Protein AF-A0AAD9VFY8-F1 (afdb_monomer)

Organism: Acropora cervicornis (NCBI:txid6130)

Secondary structure (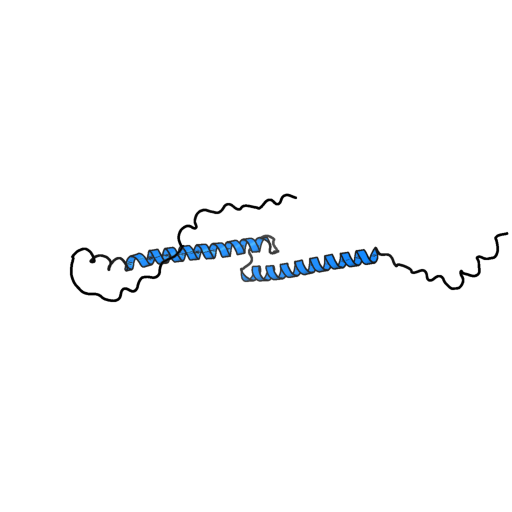DSSP, 8-state):
-----------S---S-S--PPPP--------------SSSSSSHHHHHHHHHHHHHHHHHHHHHHHHHHHHHHHHHS--SSTT----HHHHHHHHHHHHHHHHHHHHHHHHHHHHHHHHHS---------TTTTTTSSS---

Mean predicted aligned error: 19.78 Å

Foldseek 3Di:
DDDDDDDDDDDPDPPDDPDDDDDDDDDDDDDDDDDDDPPPDPPCPVVCVVVVVVVVVVVVVVVVVVVVVVVVVLLQVQCDVVRDDDDDPVRSVVSSVVVVVVVVVVVVVVVVVVVVVVVVVVPPPPPPPPDPPPPPPPPPDDD

InterPro domains:
  IPR011598 Myc-type, basic helix-loop-helix (bHLH) domain [PF00010] (55-104)
  IPR011598 Myc-type, basic helix-loop-helix (bHLH) domain [PS50888] (51-103)
  IPR011598 Myc-type, basic helix-loop-helix (bHLH) domain [SM00353] (57-109)
  IPR036638 Helix-loop-helix DNA-binding domain superfamily [G3DSA:4.10.280.10] (53-116)
  IPR036638 Helix-loop-helix DNA-binding domain superfamily [SSF47459] (55-123)
  IPR050283 E-box Binding Transcriptional Regulators [PTHR23349] (33-119)

Sequence (143 aa):
MSGQAICYPRTEEEASDVLRPPAKLSLISPVLAGQTRRRRAATSAKQKEPAVVARRNARERKRVKLVNDGFMRLRKHVPTDPKNKKLSKVKTLRSAIEYIRHLQHVLAMANKHQMEAEHEAAGPQTQSWITASDFVSKTITTL

Radius of gyration: 39.66 Å; Cα contacts (8 Å, |Δi|>4): 14; chains: 1; bounding box: 85×62×117 Å

pLDDT: mean 71.36, std 21.85, range [37.59, 98.69]

Solvent-accessible surface area (backbone atoms only — not comparable to full-atom values): 9780 Å² total; per-residue (Å²): 136,86,83,81,80,86,81,74,88,77,79,90,80,86,85,85,85,82,78,84,77,81,80,79,85,80,82,83,86,83,87,89,83,81,91,80,89,90,84,87,70,87,79,56,63,81,68,46,54,63,58,55,51,50,53,52,51,52,52,51,51,52,54,51,48,55,54,51,53,52,51,55,56,50,54,76,73,38,90,50,89,59,86,80,63,88,66,54,73,70,54,46,55,53,50,41,55,54,47,53,54,49,52,55,50,55,52,53,51,54,55,51,52,52,56,52,53,53,56,64,68,54,56,84,80,74,76,76,74,80,60,91,72,74,77,78,76,79,85,76,90,79,136

Structure (mmCIF, N/CA/C/O backbone):
data_AF-A0AAD9VFY8-F1
#
_entry.id   AF-A0AAD9VFY8-F1
#
loop_
_atom_site.group_PDB
_atom_site.id
_atom_site.type_symbol
_atom_site.label_atom_id
_atom_site.label_alt_id
_atom_site.label_comp_id
_atom_site.label_asym_id
_atom_site.label_entity_id
_atom_site.label_seq_id
_atom_site.pdbx_PDB_ins_code
_atom_site.Cartn_x
_atom_site.Cartn_y
_atom_site.Cartn_z
_atom_site.occupancy
_atom_site.B_iso_or_equiv
_atom_site.auth_seq_id
_atom_site.auth_comp_id
_atom_site.auth_asym_id
_atom_site.auth_atom_id
_atom_site.pdbx_PDB_model_num
ATOM 1 N N . MET A 1 1 ? -7.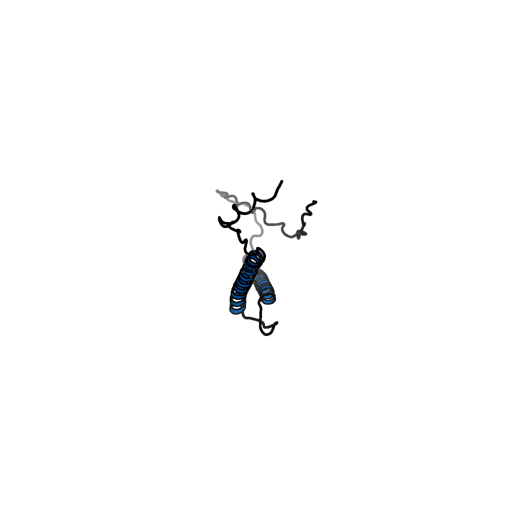721 22.499 -30.464 1.00 46.50 1 MET A N 1
ATOM 2 C CA . MET A 1 1 ? -7.519 21.388 -29.508 1.00 46.50 1 MET A CA 1
ATOM 3 C C . MET A 1 1 ? -8.232 21.760 -28.220 1.00 46.50 1 MET A C 1
ATOM 5 O O . MET A 1 1 ? -7.700 22.516 -27.421 1.00 46.50 1 MET A O 1
ATOM 9 N N . SER A 1 2 ? -9.495 21.355 -28.106 1.00 44.12 2 SER A N 1
ATOM 10 C CA . SER A 1 2 ? -10.404 21.783 -27.040 1.00 44.12 2 SER A CA 1
ATOM 11 C C . SER A 1 2 ? -10.111 21.013 -25.752 1.00 44.12 2 SER A C 1
ATOM 13 O O . SER A 1 2 ? -10.258 19.794 -25.720 1.00 44.12 2 SER A O 1
ATOM 15 N N . GLY A 1 3 ? -9.681 21.710 -24.699 1.00 46.31 3 GLY A N 1
ATOM 16 C CA . GLY A 1 3 ? -9.486 21.120 -23.377 1.00 46.31 3 GLY A CA 1
ATOM 17 C C . GLY A 1 3 ? -10.824 20.958 -22.659 1.00 46.31 3 GLY A C 1
ATOM 18 O O . GLY A 1 3 ? -11.464 21.950 -22.322 1.00 46.31 3 GLY A O 1
ATOM 19 N N . GLN A 1 4 ? -11.257 19.720 -22.421 1.00 47.12 4 GLN A N 1
ATOM 20 C CA . GLN A 1 4 ? -12.367 19.446 -21.508 1.00 47.12 4 GLN A CA 1
ATOM 21 C C . GLN A 1 4 ? -11.838 19.433 -20.072 1.00 47.12 4 GLN A C 1
ATOM 23 O O . GLN A 1 4 ? -11.026 18.588 -19.699 1.00 47.12 4 GLN A O 1
ATOM 28 N N . ALA A 1 5 ? -12.305 20.383 -19.265 1.00 48.44 5 ALA A N 1
ATOM 29 C CA . ALA A 1 5 ? -12.107 20.365 -17.826 1.00 48.44 5 ALA A CA 1
ATOM 30 C C . ALA A 1 5 ? -12.993 19.269 -17.213 1.00 48.44 5 ALA A C 1
ATOM 32 O O . ALA A 1 5 ? -14.215 19.289 -17.356 1.00 48.44 5 ALA A O 1
ATOM 33 N N . ILE A 1 6 ? -12.374 18.308 -16.528 1.00 54.31 6 ILE A N 1
ATOM 34 C CA . ILE A 1 6 ? -13.084 17.270 -15.779 1.00 54.31 6 ILE A CA 1
ATOM 35 C C . ILE A 1 6 ? -13.672 17.918 -14.519 1.00 54.31 6 ILE A C 1
ATOM 37 O O . ILE A 1 6 ? -12.958 18.202 -13.558 1.00 54.31 6 ILE A O 1
ATOM 41 N N . CYS A 1 7 ? -14.980 18.174 -14.537 1.00 43.97 7 CYS A N 1
ATOM 42 C CA . CYS A 1 7 ? -15.749 18.594 -13.370 1.00 43.97 7 CYS A CA 1
ATOM 43 C C . CYS A 1 7 ? -16.120 17.351 -12.549 1.00 43.97 7 CYS A C 1
ATOM 45 O O . CYS A 1 7 ? -16.834 16.475 -13.037 1.00 43.97 7 CYS A O 1
ATOM 47 N N . TYR A 1 8 ? -15.633 17.254 -11.311 1.00 43.00 8 TYR A N 1
ATOM 48 C CA . TYR A 1 8 ? -16.099 16.233 -10.372 1.00 43.00 8 TYR A CA 1
ATOM 49 C C . TYR A 1 8 ? -17.331 16.747 -9.614 1.00 43.00 8 TYR A C 1
ATOM 51 O O . TYR A 1 8 ? -17.320 17.897 -9.168 1.00 43.00 8 TYR A O 1
ATOM 59 N N . PRO A 1 9 ? -18.375 15.920 -9.413 1.00 49.03 9 PRO A N 1
ATOM 60 C CA . PRO A 1 9 ? -19.540 16.319 -8.635 1.00 49.03 9 PRO A CA 1
ATOM 61 C C . PRO A 1 9 ? -19.135 16.563 -7.175 1.00 49.03 9 PRO A C 1
ATOM 63 O O . PRO A 1 9 ? -18.708 15.654 -6.460 1.00 49.03 9 PRO A O 1
ATOM 66 N N . ARG A 1 10 ? -19.260 17.824 -6.750 1.00 47.50 10 ARG A N 1
ATOM 67 C CA . ARG A 1 10 ? -19.128 18.275 -5.364 1.00 47.50 10 ARG A CA 1
ATOM 68 C C . ARG A 1 10 ? -20.266 17.649 -4.557 1.00 47.50 10 ARG A C 1
ATOM 70 O O . ARG A 1 10 ? -21.432 17.924 -4.812 1.00 47.50 10 ARG A O 1
ATOM 77 N N . THR A 1 11 ? -19.934 16.795 -3.594 1.00 47.28 11 THR A N 1
ATOM 78 C CA . THR A 1 11 ? -20.896 16.351 -2.585 1.00 47.28 11 THR A CA 1
ATOM 79 C C . THR A 1 11 ? -21.214 17.541 -1.684 1.00 47.28 11 THR A C 1
ATOM 81 O O . THR A 1 11 ? -20.373 17.957 -0.886 1.00 47.28 11 THR A O 1
ATOM 84 N N . GLU A 1 12 ? -22.400 18.109 -1.872 1.00 47.28 12 GLU A N 1
ATOM 85 C CA . GLU A 1 12 ? -23.053 19.085 -0.998 1.00 47.28 12 GLU A CA 1
ATOM 86 C C . GLU A 1 12 ? -23.234 18.486 0.409 1.00 47.28 12 GLU A C 1
ATOM 88 O O . GLU A 1 12 ? -24.243 17.851 0.680 1.00 47.28 12 GLU A O 1
ATOM 93 N N . GLU A 1 13 ? -22.230 18.605 1.282 1.00 49.75 13 GLU A N 1
ATOM 94 C CA . GLU A 1 13 ? -22.353 18.398 2.742 1.00 49.75 13 GLU A CA 1
ATOM 95 C C . GLU A 1 13 ? -21.175 19.043 3.508 1.00 49.75 13 GLU A C 1
ATOM 97 O O . GLU A 1 13 ? -20.688 18.532 4.510 1.00 49.75 13 GLU A O 1
ATOM 102 N N . GLU A 1 14 ? -20.697 20.201 3.052 1.00 38.81 14 GLU A N 1
ATOM 103 C CA . GLU A 1 14 ? -19.725 21.025 3.791 1.00 38.81 14 GLU A CA 1
ATOM 104 C C . GLU A 1 14 ? -20.278 22.448 3.911 1.00 38.81 14 GLU A C 1
ATOM 106 O O . GLU A 1 14 ? -19.811 23.396 3.285 1.00 38.81 14 GLU A O 1
ATOM 111 N N . ALA A 1 15 ? -21.342 22.581 4.700 1.00 47.97 15 ALA A N 1
ATOM 112 C CA . ALA A 1 15 ? -21.942 23.861 5.048 1.00 47.97 15 ALA A CA 1
ATOM 113 C C . ALA A 1 15 ? -22.220 23.915 6.552 1.00 47.97 15 ALA A C 1
ATOM 115 O O . ALA A 1 15 ? -23.370 23.869 6.967 1.00 47.97 15 ALA A O 1
ATOM 116 N N . SER A 1 16 ? -21.162 24.002 7.365 1.00 48.81 16 SER A N 1
ATOM 117 C CA . SER A 1 16 ? -21.188 24.700 8.663 1.00 48.81 16 SER A CA 1
ATOM 118 C C . SER A 1 16 ? -19.861 24.526 9.405 1.00 48.81 16 SER A C 1
ATOM 120 O O . SER A 1 16 ? -19.758 23.667 10.273 1.00 48.81 16 SER A O 1
ATOM 122 N N . ASP A 1 17 ? -18.848 25.329 9.088 1.00 47.59 17 ASP A N 1
ATOM 123 C CA . ASP A 1 17 ? -17.828 25.720 10.082 1.00 47.59 17 ASP A CA 1
ATOM 124 C C . ASP A 1 17 ? -17.049 26.963 9.611 1.00 47.59 17 ASP A C 1
ATOM 126 O O . ASP A 1 17 ? -15.833 27.089 9.744 1.00 47.59 17 ASP A O 1
ATOM 130 N N . VAL A 1 18 ? -17.781 27.930 9.048 1.00 57.31 18 VAL A N 1
ATOM 131 C CA . VAL A 1 18 ? -17.260 29.274 8.797 1.00 57.31 18 VAL A CA 1
ATOM 132 C C . VAL A 1 18 ? -17.550 30.128 10.030 1.00 57.31 18 VAL A C 1
ATOM 134 O O . VAL A 1 18 ? -18.697 30.438 10.334 1.00 57.31 18 VAL A O 1
ATOM 137 N N . LEU A 1 19 ? -16.467 30.512 10.708 1.00 52.16 19 LEU A N 1
ATOM 138 C CA . LEU A 1 19 ? -16.365 31.630 11.647 1.00 52.16 19 LEU A CA 1
ATOM 139 C C . LEU A 1 19 ? -17.156 31.496 12.963 1.00 52.16 19 LEU A C 1
ATOM 141 O O . LEU A 1 19 ? -18.257 32.013 13.131 1.00 52.16 19 LEU A O 1
ATOM 145 N N . ARG A 1 20 ? -16.523 30.902 13.981 1.00 51.06 20 ARG A N 1
ATOM 146 C CA . ARG A 1 20 ? -16.915 31.140 15.376 1.00 51.06 20 ARG A CA 1
ATOM 147 C C . ARG A 1 20 ? -16.381 32.519 15.802 1.00 51.06 20 ARG A C 1
ATOM 149 O O . ARG A 1 20 ? -15.162 32.657 15.893 1.00 51.06 20 ARG A O 1
ATOM 156 N N . PRO A 1 21 ? -17.221 33.536 16.068 1.00 51.09 21 PRO A N 1
ATOM 157 C CA . PRO A 1 21 ? -16.720 34.823 16.547 1.00 51.09 21 PRO A CA 1
ATOM 158 C C . PRO A 1 21 ? -16.143 34.678 17.970 1.00 51.09 21 PRO A C 1
ATOM 160 O O . PRO A 1 21 ? -16.702 33.921 18.774 1.00 51.09 21 PRO A O 1
ATOM 163 N N . PRO A 1 22 ? -15.044 35.379 18.320 1.00 48.69 22 PRO A N 1
ATOM 164 C CA . PRO A 1 22 ? -14.540 35.384 19.688 1.00 48.69 22 PRO A CA 1
ATOM 165 C C . PRO A 1 22 ? -15.545 36.080 20.617 1.00 48.69 22 PRO A C 1
ATOM 167 O O . PRO A 1 22 ? -16.124 37.115 20.283 1.00 48.69 22 PRO A O 1
ATOM 170 N N . ALA A 1 23 ? -15.771 35.482 21.788 1.00 52.38 23 ALA A N 1
ATOM 171 C CA . ALA A 1 23 ? -16.656 36.017 22.812 1.00 52.38 23 ALA A CA 1
ATOM 172 C C . ALA A 1 23 ? -16.183 37.413 23.253 1.00 52.38 23 ALA A C 1
ATOM 174 O O . ALA A 1 23 ? -15.018 37.599 23.603 1.00 52.38 23 ALA A O 1
ATOM 175 N N . LYS A 1 24 ? -17.095 38.392 23.247 1.00 50.88 24 LYS A N 1
ATOM 176 C CA . LYS A 1 24 ? -16.843 39.730 23.790 1.00 50.88 24 LYS A CA 1
ATOM 177 C C . LYS A 1 24 ? -16.590 39.615 25.297 1.00 50.88 24 LYS A C 1
ATOM 179 O O . LYS A 1 24 ? -17.448 39.126 26.029 1.00 50.88 24 LYS A O 1
ATOM 184 N N . LEU A 1 25 ? -15.427 40.076 25.752 1.00 52.50 25 LEU A N 1
ATOM 185 C CA . LEU A 1 25 ? -15.147 40.326 27.164 1.00 52.50 25 LEU A CA 1
ATOM 186 C C . LEU A 1 25 ? -15.973 41.543 27.604 1.00 52.50 25 LEU A C 1
ATOM 188 O O . LEU A 1 25 ? -15.614 42.674 27.290 1.00 52.50 25 LEU A O 1
ATOM 192 N N . SER A 1 26 ? -17.089 41.327 28.302 1.00 52.50 26 SER A N 1
ATOM 193 C CA . SER A 1 26 ? -17.796 42.407 28.996 1.00 52.50 26 SER A CA 1
ATOM 194 C C . SER A 1 26 ? -17.287 42.494 30.434 1.00 52.50 26 SER A C 1
ATOM 196 O O . SER A 1 26 ? -17.635 41.667 31.279 1.00 52.50 26 SER A O 1
ATOM 198 N N . LEU A 1 27 ? -16.435 43.483 30.693 1.00 51.72 27 LEU A N 1
ATOM 199 C CA . LEU A 1 27 ? -16.118 43.943 32.040 1.00 51.72 27 LEU A CA 1
ATOM 200 C C . LEU A 1 27 ? -17.333 44.688 32.618 1.00 51.72 27 LEU A C 1
ATOM 202 O O . LEU A 1 27 ? -18.012 45.409 31.892 1.00 51.72 27 LEU A O 1
ATOM 206 N N . ILE A 1 28 ? -17.507 44.553 33.938 1.00 51.22 28 ILE A N 1
ATOM 207 C CA . ILE A 1 28 ? -18.459 45.247 34.828 1.00 51.22 28 ILE A CA 1
ATOM 208 C C . ILE A 1 28 ? -19.837 44.562 34.965 1.00 51.22 28 ILE A C 1
ATOM 210 O O . ILE A 1 28 ? -20.655 44.536 34.053 1.00 51.22 28 ILE A O 1
ATOM 214 N N . SER A 1 29 ? -20.105 44.035 36.168 1.00 46.16 29 SER A N 1
ATOM 215 C CA . SER A 1 29 ? -21.460 43.798 36.699 1.00 46.16 29 SER A CA 1
ATOM 216 C C . SER A 1 29 ? -21.822 44.940 37.651 1.00 46.16 29 SER A C 1
ATOM 218 O O . SER A 1 29 ? -20.942 45.397 38.383 1.00 46.16 29 SER A O 1
ATOM 220 N N . PRO A 1 30 ? -23.103 45.346 37.717 1.00 54.28 30 PRO A N 1
ATOM 221 C CA . PRO A 1 30 ? -23.811 45.073 38.968 1.00 54.28 30 PRO A CA 1
ATOM 222 C C . PRO A 1 30 ? -25.290 44.648 38.814 1.00 54.28 30 PRO A C 1
ATOM 224 O O . PRO A 1 30 ? -26.046 45.176 38.013 1.00 54.28 30 PRO A O 1
ATOM 227 N N . VAL A 1 31 ? -25.642 43.660 39.645 1.00 50.12 31 VAL A N 1
ATOM 228 C CA . VAL A 1 31 ? -26.776 43.593 40.591 1.00 50.12 31 VAL A CA 1
ATOM 229 C C . VAL A 1 31 ? -28.229 43.850 40.114 1.00 50.12 31 VAL A C 1
ATOM 231 O O . VAL A 1 31 ? -28.626 44.959 39.790 1.00 50.12 31 VAL A O 1
ATOM 234 N N . LEU A 1 32 ? -29.024 42.782 40.321 1.00 48.56 32 LEU A N 1
ATOM 235 C CA . LEU A 1 32 ? -30.461 42.672 40.654 1.00 48.56 32 LEU A CA 1
ATOM 236 C C . LEU A 1 32 ? -31.524 42.798 39.546 1.00 48.56 32 LEU A C 1
ATOM 238 O O . LEU A 1 32 ? -31.936 43.890 39.187 1.00 48.56 32 LEU A O 1
ATOM 242 N N . ALA A 1 33 ? -32.083 41.649 39.137 1.00 41.94 33 ALA A N 1
ATOM 243 C CA . ALA A 1 33 ? -33.524 41.335 39.190 1.00 41.94 33 ALA A CA 1
ATOM 244 C C . ALA A 1 33 ? -33.851 40.082 38.355 1.00 41.94 33 ALA A C 1
ATOM 246 O O . ALA A 1 33 ? -33.264 39.849 37.303 1.00 41.94 33 ALA A O 1
ATOM 247 N N . GLY A 1 34 ? -34.852 39.314 38.793 1.00 37.59 34 GLY A N 1
ATOM 248 C CA . GLY A 1 34 ? -35.655 38.493 37.881 1.00 37.59 34 GLY A CA 1
ATOM 249 C C . GLY A 1 34 ? -35.462 36.985 37.992 1.00 37.59 34 GLY A C 1
ATOM 250 O O . GLY A 1 34 ? -34.548 36.388 37.433 1.00 37.59 34 GLY A O 1
ATOM 251 N N . GLN A 1 35 ? -36.397 36.355 38.694 1.00 54.59 35 GLN A N 1
ATOM 252 C CA . GLN A 1 35 ? -36.604 34.916 38.758 1.00 54.59 35 GLN A CA 1
ATOM 253 C C . GLN A 1 35 ? -36.845 34.326 37.354 1.00 54.59 35 GLN A C 1
ATOM 255 O O . GLN A 1 35 ? -37.638 34.857 36.586 1.00 54.59 35 GLN A O 1
ATOM 260 N N . THR A 1 36 ? -36.219 33.188 37.038 1.00 47.88 36 THR A N 1
ATOM 261 C CA . THR A 1 36 ? -36.874 31.897 36.713 1.00 47.88 36 THR A CA 1
ATOM 262 C C . THR A 1 36 ? -35.932 30.959 35.933 1.00 47.88 36 THR A C 1
ATOM 264 O O . THR A 1 36 ? -35.253 31.331 34.985 1.00 47.88 36 THR A O 1
ATOM 267 N N . ARG A 1 37 ? -35.893 29.689 36.365 1.00 51.62 37 ARG A N 1
ATOM 268 C CA . ARG A 1 37 ? -35.268 28.519 35.706 1.00 51.62 37 ARG A CA 1
ATOM 269 C C . ARG A 1 37 ? -33.754 28.558 35.412 1.00 51.62 37 ARG A C 1
ATOM 271 O O . ARG A 1 37 ? -33.310 28.370 34.286 1.00 51.62 37 ARG A O 1
ATOM 278 N N . ARG A 1 38 ? -32.931 28.533 36.465 1.00 52.91 38 ARG A N 1
ATOM 279 C CA . ARG A 1 38 ? -31.590 27.895 36.412 1.00 52.91 38 ARG A CA 1
ATOM 280 C C . ARG A 1 38 ? -31.385 26.819 37.482 1.00 52.91 38 ARG A C 1
ATOM 282 O O . ARG A 1 38 ? -30.309 26.664 38.042 1.00 52.91 38 ARG A O 1
ATOM 289 N N . ARG A 1 39 ? -32.420 26.023 37.757 1.00 52.03 39 ARG A N 1
ATOM 290 C CA . ARG A 1 39 ? -32.315 24.819 38.600 1.00 52.03 39 ARG A CA 1
ATOM 291 C C . ARG A 1 39 ? -32.872 23.617 37.848 1.00 52.03 39 ARG A C 1
ATOM 293 O O . ARG A 1 39 ? -34.014 23.251 38.081 1.00 52.03 39 ARG A O 1
ATOM 300 N N . ARG A 1 40 ? -32.094 23.078 36.898 1.00 51.03 40 ARG A N 1
ATOM 301 C CA . ARG A 1 40 ? -32.148 21.694 36.355 1.00 51.03 40 ARG A CA 1
ATOM 302 C C . ARG A 1 40 ? -31.173 21.557 35.171 1.00 51.03 40 ARG A C 1
ATOM 304 O O . ARG A 1 40 ? -31.572 21.382 34.031 1.00 51.03 40 ARG A O 1
ATOM 311 N N . ALA A 1 41 ? -29.875 21.679 35.430 1.00 54.97 41 ALA A N 1
ATOM 312 C CA . ALA A 1 41 ? -28.847 21.242 34.472 1.00 54.97 41 ALA A CA 1
ATOM 313 C C . ALA A 1 41 ? -27.598 20.658 35.156 1.00 54.97 41 ALA A C 1
ATOM 315 O O . ALA A 1 41 ? -26.615 20.356 34.491 1.00 54.97 41 ALA A O 1
ATOM 316 N N . ALA A 1 42 ? -27.630 20.473 36.480 1.00 54.31 42 ALA A N 1
ATOM 317 C CA . ALA A 1 42 ? -26.499 19.945 37.241 1.00 54.31 42 ALA A CA 1
ATOM 318 C C . ALA A 1 42 ? -26.497 18.406 37.350 1.00 54.31 42 ALA A C 1
ATOM 320 O O . ALA A 1 42 ? -25.525 17.835 37.826 1.00 54.31 42 ALA A O 1
ATOM 321 N N . THR A 1 43 ? -27.543 17.711 36.883 1.00 52.53 43 THR A N 1
ATOM 322 C CA . THR A 1 43 ? -27.652 16.240 36.985 1.00 52.53 43 THR A CA 1
ATOM 323 C C . THR A 1 43 ? -27.537 15.500 35.647 1.00 52.53 43 THR A C 1
ATOM 325 O O . THR A 1 43 ? -27.369 14.286 35.637 1.00 52.53 43 THR A O 1
ATOM 328 N N . SER A 1 44 ? -27.544 16.198 34.504 1.00 53.03 44 SER A N 1
ATOM 329 C CA . SER A 1 44 ? -27.446 15.578 33.167 1.00 53.03 44 SER A CA 1
ATOM 330 C C . SER A 1 44 ? -26.027 15.530 32.587 1.00 53.03 44 SER A C 1
ATOM 332 O O . SER A 1 44 ? -25.813 14.925 31.539 1.00 53.03 44 SER A O 1
ATOM 334 N N . ALA A 1 45 ? -25.046 16.164 33.237 1.00 55.47 45 ALA A N 1
ATOM 335 C CA . ALA A 1 45 ? -23.654 16.159 32.777 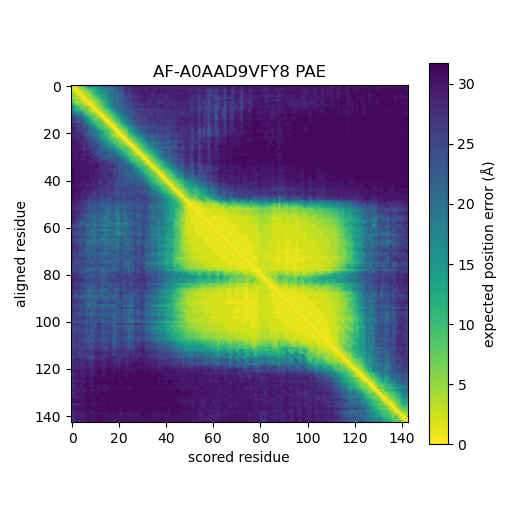1.00 55.47 45 ALA A CA 1
ATOM 336 C C . ALA A 1 45 ? -23.032 14.751 32.825 1.00 55.47 45 ALA A C 1
ATOM 338 O O . ALA A 1 45 ? -22.285 14.376 31.928 1.00 55.47 45 ALA A O 1
ATOM 339 N N . LYS A 1 46 ? -23.432 13.923 33.801 1.00 51.97 46 LYS A N 1
ATOM 340 C CA . LYS A 1 46 ? -22.917 12.555 33.975 1.00 51.97 46 LYS A CA 1
ATOM 341 C C . LYS A 1 46 ? -23.420 11.562 32.911 1.00 51.97 46 LYS A C 1
ATOM 343 O O . LYS A 1 46 ? -22.797 10.533 32.698 1.00 51.97 46 LYS A O 1
ATOM 348 N N . GLN A 1 47 ? -24.522 11.885 32.226 1.00 53.44 47 GLN A N 1
ATOM 349 C CA . GLN A 1 47 ? -25.167 11.036 31.210 1.00 53.44 47 GLN A CA 1
ATOM 350 C C . GLN A 1 47 ? -24.792 11.422 29.762 1.00 53.44 47 GLN A C 1
ATOM 352 O O . GLN A 1 47 ? -25.030 10.648 28.840 1.00 53.44 47 GLN A O 1
ATOM 357 N N . LYS A 1 48 ? -24.190 12.602 29.531 1.00 56.66 48 LYS A N 1
ATOM 358 C CA . LYS A 1 48 ? -23.745 13.051 28.191 1.00 56.66 48 LYS A CA 1
ATOM 359 C C . LYS A 1 48 ? -22.347 12.564 27.806 1.00 56.66 48 LYS A C 1
ATOM 361 O O . LYS A 1 48 ? -22.080 12.410 26.615 1.00 56.66 48 LYS A O 1
ATOM 366 N N . GLU A 1 49 ? -21.493 12.287 28.789 1.00 61.84 49 GLU A N 1
ATOM 367 C CA . GLU A 1 49 ? -20.171 11.673 28.599 1.00 61.84 49 GLU A CA 1
ATOM 368 C C . GLU A 1 49 ? -20.191 10.447 27.661 1.00 61.84 49 GLU A C 1
ATOM 370 O O . GLU A 1 49 ? -19.475 10.463 26.654 1.00 61.84 49 GLU A O 1
ATOM 375 N N . PRO A 1 50 ? -21.060 9.431 27.859 1.00 77.25 50 PRO A N 1
ATOM 376 C CA . PRO A 1 50 ? -21.074 8.258 26.983 1.00 77.25 50 PRO A CA 1
ATOM 377 C C . PRO A 1 50 ? -21.442 8.585 25.527 1.00 77.25 50 PRO A C 1
ATOM 379 O O . PRO A 1 50 ? -20.878 7.989 24.611 1.00 77.25 50 PRO A O 1
ATOM 382 N N . ALA A 1 51 ? -22.323 9.561 25.277 1.00 85.56 51 ALA A N 1
ATOM 383 C CA . ALA A 1 51 ? -22.714 9.951 23.917 1.00 85.56 51 ALA A CA 1
ATOM 384 C C . ALA A 1 51 ? -21.594 10.706 23.174 1.00 85.56 51 ALA A C 1
ATOM 386 O O . ALA A 1 51 ? -21.362 10.482 21.981 1.00 85.56 51 ALA A O 1
ATOM 387 N N . VAL A 1 52 ? -20.859 11.579 23.872 1.00 87.00 52 VAL A N 1
ATOM 388 C CA . VAL A 1 52 ? -19.710 12.301 23.298 1.00 87.00 52 VAL A CA 1
ATOM 389 C C . VAL A 1 52 ? -18.564 11.333 22.996 1.00 87.00 52 VAL A C 1
ATOM 391 O O . VAL A 1 52 ? -17.992 11.383 21.901 1.00 87.00 52 VAL A O 1
ATOM 394 N N . VAL A 1 53 ? -18.280 10.407 23.917 1.00 89.88 53 VAL A N 1
ATOM 395 C CA . VAL A 1 53 ? -17.288 9.339 23.726 1.00 89.88 53 VAL A CA 1
ATOM 396 C C . VAL A 1 53 ? -17.687 8.427 22.564 1.00 89.88 53 VAL A C 1
ATOM 398 O O . VAL A 1 53 ? -16.860 8.152 21.694 1.00 89.88 53 VAL A O 1
ATOM 401 N N . ALA A 1 54 ? -18.959 8.026 22.465 1.00 93.62 54 ALA A N 1
ATOM 402 C CA .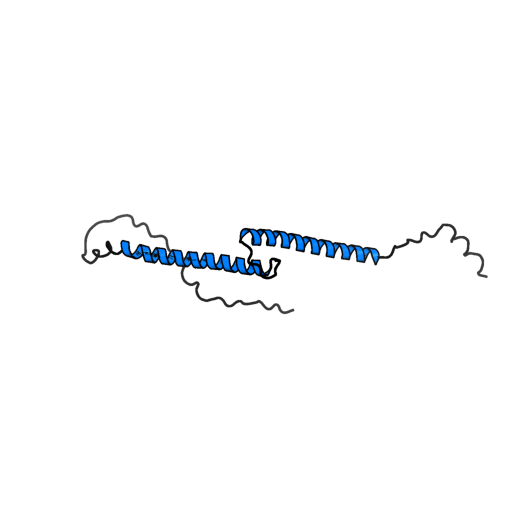 ALA A 1 54 ? -19.455 7.220 21.348 1.00 93.62 54 ALA A CA 1
ATOM 403 C C . ALA A 1 54 ? -19.249 7.921 19.996 1.00 93.62 54 ALA A C 1
ATOM 405 O O . ALA A 1 54 ? -18.739 7.308 19.053 1.00 93.62 54 ALA A O 1
ATOM 406 N N . ARG A 1 55 ? -19.553 9.224 19.910 1.00 94.69 55 ARG A N 1
ATOM 407 C CA . ARG A 1 55 ? -19.324 10.027 18.699 1.00 94.69 55 ARG A CA 1
ATOM 408 C C . ARG A 1 55 ? -17.840 10.121 18.342 1.00 94.69 55 ARG A C 1
ATOM 410 O O . ARG A 1 55 ? -17.486 10.009 17.167 1.00 94.69 55 ARG A O 1
ATOM 417 N N . ARG A 1 56 ? -16.961 10.302 19.334 1.00 95.31 56 ARG A N 1
ATOM 418 C CA . ARG A 1 56 ? -15.501 10.312 19.130 1.00 95.31 56 ARG A CA 1
ATOM 419 C C . ARG A 1 56 ? -15.004 8.958 18.614 1.00 95.31 56 ARG A C 1
ATOM 421 O O . ARG A 1 56 ? -14.277 8.914 17.625 1.00 95.31 56 ARG A O 1
ATOM 428 N N . ASN A 1 57 ? -15.465 7.861 19.209 1.00 97.69 57 ASN A N 1
ATOM 429 C CA . ASN A 1 57 ? -15.104 6.502 18.801 1.00 97.69 57 ASN A CA 1
ATOM 430 C C . ASN A 1 57 ? -15.621 6.162 17.398 1.00 97.69 57 ASN A C 1
ATOM 432 O O . ASN A 1 57 ? -14.941 5.474 16.639 1.00 97.69 57 ASN A O 1
ATOM 436 N N . ALA A 1 58 ? -16.810 6.643 17.025 1.00 97.38 58 ALA A N 1
ATOM 437 C CA . ALA A 1 58 ? -17.340 6.483 15.672 1.00 97.38 58 ALA A CA 1
ATOM 438 C C . ALA A 1 58 ? -16.462 7.199 14.632 1.00 97.38 58 ALA A C 1
ATOM 440 O O . ALA A 1 58 ? -16.140 6.623 13.590 1.00 97.38 58 ALA A O 1
ATOM 441 N N . ARG A 1 59 ? -16.007 8.422 14.937 1.00 98.19 59 ARG A N 1
ATOM 442 C CA . ARG A 1 59 ? -15.068 9.165 14.080 1.00 98.19 59 ARG A CA 1
ATOM 443 C C . ARG A 1 59 ? -13.733 8.438 13.936 1.00 98.19 59 ARG A C 1
ATOM 445 O O . ARG A 1 59 ? -13.253 8.287 12.815 1.00 98.19 59 ARG A O 1
ATOM 452 N N . GLU A 1 60 ? -13.179 7.925 15.033 1.00 98.25 60 GLU A N 1
ATOM 453 C CA . GLU A 1 60 ? -11.916 7.182 14.986 1.00 98.25 60 GLU A CA 1
ATOM 454 C C . GLU A 1 60 ? -12.043 5.884 14.178 1.00 98.25 60 GLU A C 1
ATOM 456 O O . GLU A 1 60 ? -11.197 5.590 13.334 1.00 98.25 60 GLU A O 1
ATOM 461 N N . ARG A 1 61 ? -13.157 5.154 14.324 1.00 98.62 61 ARG A N 1
ATOM 462 C CA . ARG A 1 61 ? -13.453 3.988 13.477 1.00 98.62 61 ARG A CA 1
ATOM 463 C C . ARG A 1 61 ? -13.509 4.352 11.992 1.00 98.62 61 ARG A C 1
ATOM 465 O O . ARG A 1 61 ? -12.933 3.627 11.181 1.00 98.62 61 ARG A O 1
ATOM 472 N N . LYS A 1 62 ? -14.144 5.475 11.624 1.00 98.62 62 LYS A N 1
ATOM 473 C CA . LYS A 1 62 ? -14.176 5.963 10.231 1.00 98.62 62 LYS A CA 1
ATOM 474 C C . LYS A 1 62 ? -12.765 6.276 9.724 1.00 98.62 62 LYS A C 1
ATOM 476 O O . LYS A 1 62 ? -12.402 5.829 8.638 1.00 98.62 62 LYS A O 1
ATOM 481 N N . ARG A 1 63 ? -11.950 6.971 10.521 1.00 98.62 63 ARG A N 1
ATOM 482 C CA . ARG A 1 63 ? -10.556 7.297 10.180 1.00 98.62 63 ARG A CA 1
ATOM 483 C C . ARG A 1 63 ? -9.721 6.034 9.940 1.00 98.62 63 ARG A C 1
ATOM 485 O O . ARG A 1 63 ? -9.054 5.921 8.914 1.00 98.62 63 ARG A O 1
ATOM 492 N N . VAL A 1 64 ? -9.799 5.058 10.847 1.00 98.69 64 VAL A N 1
ATOM 493 C CA . VAL A 1 64 ? -9.069 3.783 10.736 1.00 98.69 64 VAL A CA 1
ATOM 494 C C . VAL A 1 64 ? -9.556 2.952 9.548 1.00 98.69 64 VAL A C 1
ATOM 496 O O . VAL A 1 64 ? -8.732 2.346 8.861 1.00 98.69 64 VAL A O 1
ATOM 499 N N . LYS A 1 65 ? -10.866 2.950 9.259 1.00 98.62 65 LYS A N 1
ATOM 500 C CA . LYS A 1 65 ? -11.426 2.286 8.072 1.00 98.62 65 LYS A CA 1
ATOM 501 C C . LYS A 1 65 ? -10.775 2.814 6.791 1.00 98.62 65 LYS A C 1
ATOM 503 O O . LYS A 1 65 ? -10.276 2.012 6.012 1.00 98.62 65 LYS A O 1
ATOM 508 N N . LEU A 1 66 ? -10.679 4.137 6.629 1.00 98.62 66 LEU A N 1
ATOM 509 C CA . LEU A 1 66 ? -10.049 4.752 5.451 1.00 98.62 66 LEU A CA 1
ATOM 510 C C . LEU A 1 66 ? -8.583 4.329 5.278 1.00 98.62 66 LEU A C 1
ATOM 512 O O . LEU A 1 66 ? -8.154 4.018 4.165 1.00 98.62 66 LEU A O 1
ATOM 516 N N . VAL A 1 67 ? -7.824 4.258 6.376 1.00 98.56 67 VAL A N 1
ATOM 517 C CA . VAL A 1 67 ? -6.432 3.777 6.352 1.00 98.56 67 VAL A CA 1
ATOM 518 C C . VAL A 1 67 ? -6.366 2.311 5.919 1.00 98.56 67 VAL A C 1
ATOM 520 O O . VAL A 1 67 ? -5.548 1.949 5.074 1.00 98.56 67 VAL A O 1
ATOM 523 N N . ASN A 1 68 ? -7.232 1.459 6.470 1.00 98.44 68 ASN A N 1
ATOM 524 C CA . ASN A 1 68 ? -7.260 0.038 6.128 1.00 98.44 68 ASN A CA 1
ATOM 525 C C . ASN A 1 68 ? -7.701 -0.196 4.672 1.00 98.44 68 ASN A C 1
ATOM 527 O O . ASN A 1 68 ? -7.121 -1.053 4.006 1.00 98.44 68 ASN A O 1
ATOM 531 N N . ASP A 1 69 ? -8.648 0.589 4.156 1.00 98.50 69 ASP A N 1
ATOM 532 C CA . ASP A 1 69 ? -9.070 0.541 2.752 1.00 98.50 69 ASP A CA 1
ATOM 533 C C . ASP A 1 69 ? -7.916 0.937 1.817 1.00 98.50 69 ASP A C 1
ATOM 535 O O . ASP A 1 69 ? -7.661 0.261 0.817 1.00 98.50 69 ASP A O 1
ATOM 539 N N . GLY A 1 70 ? -7.147 1.973 2.174 1.00 98.25 70 GLY A N 1
ATOM 540 C CA . GLY A 1 70 ? -5.907 2.327 1.475 1.00 98.25 70 GLY A CA 1
ATOM 541 C C . GLY A 1 70 ? -4.888 1.187 1.483 1.00 98.25 70 GLY A C 1
ATOM 542 O O . GLY A 1 70 ? -4.294 0.866 0.454 1.00 98.25 70 GLY A O 1
ATOM 543 N N . PHE A 1 71 ? -4.758 0.500 2.615 1.00 98.25 71 PHE A N 1
ATOM 544 C CA . PHE A 1 71 ? -3.877 -0.652 2.756 1.00 98.25 71 PHE A CA 1
ATOM 545 C C . PHE A 1 71 ? -4.287 -1.835 1.868 1.00 98.25 71 PHE A C 1
ATOM 547 O O . PHE A 1 71 ? -3.444 -2.515 1.283 1.00 98.25 71 PHE A O 1
ATOM 554 N N . MET A 1 72 ? -5.593 -2.079 1.748 1.00 96.94 72 MET A N 1
ATOM 555 C CA . MET A 1 72 ? -6.138 -3.101 0.856 1.00 96.94 72 MET A CA 1
ATOM 556 C C . MET A 1 72 ? -5.887 -2.763 -0.612 1.00 96.94 72 MET A C 1
ATOM 558 O O . MET A 1 72 ? -5.527 -3.661 -1.369 1.00 96.94 72 MET A O 1
ATOM 562 N N . ARG A 1 73 ? -6.028 -1.491 -1.012 1.00 97.56 73 ARG A N 1
ATOM 563 C CA . ARG A 1 73 ? -5.676 -1.044 -2.370 1.00 97.56 73 ARG A CA 1
ATOM 564 C C . ARG A 1 73 ? -4.195 -1.259 -2.662 1.00 97.56 73 ARG A C 1
ATOM 566 O O . ARG A 1 73 ? -3.879 -1.840 -3.691 1.00 97.56 73 ARG A O 1
ATOM 573 N N . LEU A 1 74 ? -3.310 -0.890 -1.734 1.00 97.75 74 LEU A N 1
ATOM 574 C CA . LEU A 1 74 ? -1.872 -1.116 -1.890 1.00 97.75 74 LEU A CA 1
ATOM 575 C C . LEU A 1 74 ? -1.557 -2.599 -2.135 1.00 97.75 74 LEU A C 1
AT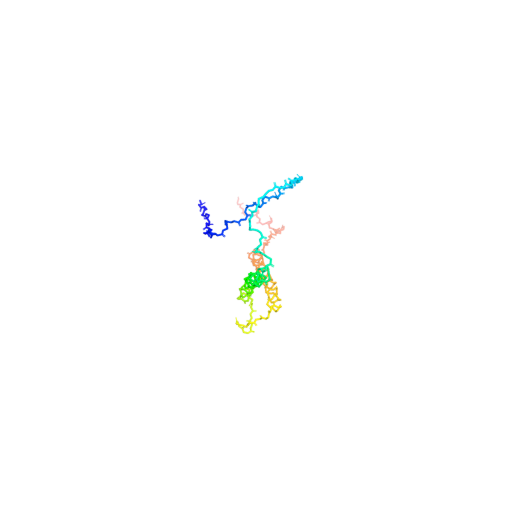OM 577 O O . LEU A 1 74 ? -0.856 -2.923 -3.086 1.00 97.75 74 LEU A O 1
ATOM 581 N N . ARG A 1 75 ? -2.139 -3.513 -1.345 1.00 97.00 75 ARG A N 1
ATOM 582 C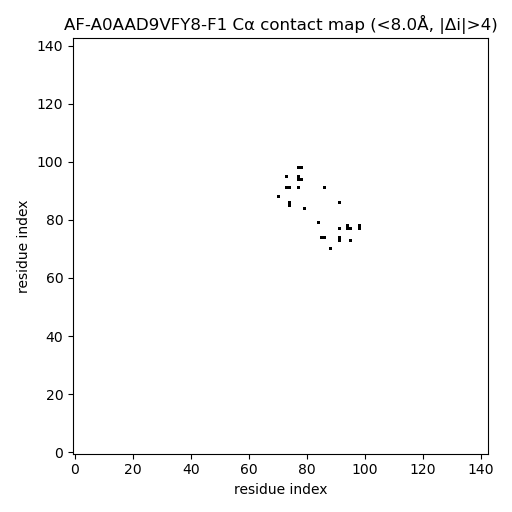 CA . ARG A 1 75 ? -1.924 -4.964 -1.510 1.00 97.00 75 ARG A CA 1
ATOM 583 C C . ARG A 1 75 ? -2.296 -5.500 -2.893 1.00 97.00 75 ARG A C 1
ATOM 585 O O . ARG A 1 75 ? -1.687 -6.471 -3.311 1.00 97.00 75 ARG A O 1
ATOM 592 N N . LYS A 1 76 ? -3.261 -4.893 -3.595 1.00 95.69 76 LYS A N 1
ATOM 593 C CA . LYS A 1 76 ? -3.635 -5.318 -4.958 1.00 95.69 76 LYS A CA 1
ATOM 594 C C . LYS A 1 76 ? -2.526 -5.075 -5.984 1.00 95.69 76 LYS A C 1
ATOM 596 O O . LYS A 1 76 ? -2.504 -5.745 -7.006 1.00 95.69 76 LYS A O 1
ATOM 601 N N . HIS A 1 77 ? -1.636 -4.121 -5.717 1.00 96.12 77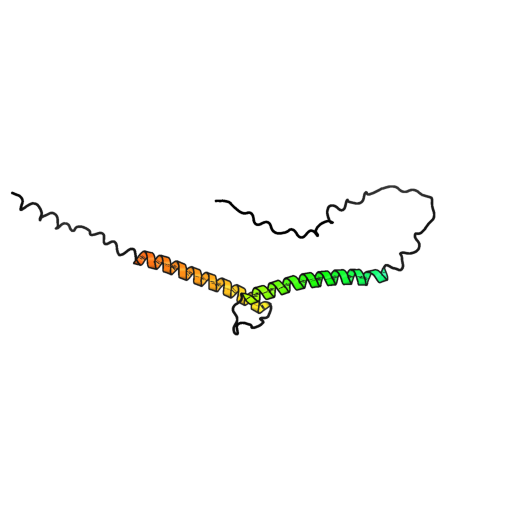 HIS A N 1
ATOM 602 C CA . HIS A 1 77 ? -0.540 -3.751 -6.614 1.00 96.12 77 HIS A CA 1
ATOM 603 C C . HIS A 1 77 ? 0.817 -4.292 -6.163 1.00 96.12 77 HIS A C 1
ATOM 605 O O . HIS A 1 77 ? 1.779 -4.218 -6.920 1.00 96.12 77 HIS A O 1
ATOM 611 N N . VAL A 1 78 ? 0.911 -4.819 -4.940 1.00 96.56 78 VAL A N 1
ATOM 612 C CA . VAL A 1 78 ? 2.134 -5.443 -4.433 1.00 96.56 78 VAL A CA 1
ATOM 613 C C . VAL A 1 78 ? 2.194 -6.889 -4.937 1.00 96.56 78 VAL A C 1
ATOM 615 O O . VAL A 1 78 ? 1.286 -7.663 -4.621 1.00 96.56 78 VAL A O 1
ATOM 618 N N . PRO A 1 79 ? 3.244 -7.288 -5.677 1.00 95.25 79 PRO A N 1
ATOM 619 C CA . PRO A 1 79 ? 3.414 -8.668 -6.115 1.00 95.25 79 PRO A CA 1
ATOM 620 C C . PRO A 1 79 ? 3.507 -9.621 -4.921 1.00 95.25 79 PRO A C 1
ATOM 622 O O . PRO A 1 79 ? 4.212 -9.352 -3.946 1.00 95.25 79 PRO A O 1
ATOM 625 N N . THR A 1 80 ? 2.785 -10.741 -4.987 1.00 92.81 80 THR A N 1
ATOM 626 C CA . THR A 1 80 ? 2.803 -11.776 -3.946 1.00 92.81 80 THR A CA 1
ATOM 627 C C . THR A 1 80 ? 2.759 -13.169 -4.546 1.00 92.81 80 THR A C 1
ATOM 629 O O . THR A 1 80 ? 2.055 -13.392 -5.528 1.00 92.81 80 THR A O 1
ATOM 632 N N . ASP A 1 81 ? 3.449 -14.106 -3.894 1.00 86.62 81 ASP A N 1
ATOM 633 C CA . ASP A 1 81 ? 3.292 -15.539 -4.126 1.00 86.62 81 ASP A CA 1
ATOM 634 C C . ASP A 1 81 ? 2.702 -16.223 -2.882 1.00 86.62 81 ASP A C 1
ATOM 636 O O . ASP A 1 81 ? 3.272 -16.126 -1.781 1.00 86.62 81 ASP A O 1
ATOM 640 N N . PRO A 1 82 ? 1.549 -16.909 -3.002 1.00 86.62 82 PRO A N 1
ATOM 641 C CA . PRO A 1 82 ? 0.612 -16.917 -4.138 1.00 86.62 82 PRO A CA 1
ATOM 642 C C . PRO A 1 82 ? -0.091 -15.559 -4.347 1.00 86.62 82 PRO A C 1
ATOM 644 O O . PRO A 1 82 ? -0.246 -14.798 -3.390 1.00 86.62 82 PRO A O 1
ATOM 647 N N . LYS A 1 83 ? -0.606 -15.312 -5.567 1.00 76.50 83 LYS A N 1
ATOM 648 C CA . LYS A 1 83 ? -1.155 -14.024 -6.071 1.00 76.50 83 LYS A CA 1
ATOM 649 C C . LYS A 1 83 ? -2.257 -13.339 -5.238 1.00 76.50 83 LYS A C 1
ATOM 651 O O . LYS A 1 83 ? -2.626 -12.213 -5.541 1.00 76.50 83 LYS A O 1
ATOM 656 N N . ASN A 1 84 ? -2.768 -13.969 -4.181 1.00 79.94 84 ASN A N 1
ATOM 657 C CA . ASN A 1 84 ? -3.815 -13.424 -3.305 1.00 79.94 84 ASN A CA 1
ATOM 658 C C . ASN A 1 84 ? -3.465 -13.509 -1.810 1.00 79.94 84 ASN A C 1
ATOM 660 O O . ASN A 1 84 ? -4.343 -13.459 -0.940 1.00 79.94 84 ASN A O 1
ATOM 664 N N . LYS A 1 85 ? -2.180 -13.658 -1.473 1.00 90.19 85 LYS A N 1
ATOM 665 C CA . LYS A 1 85 ? -1.747 -13.772 -0.080 1.00 90.19 85 LYS A CA 1
ATOM 666 C C . LYS A 1 85 ? -1.973 -12.459 0.673 1.00 90.19 85 LYS A C 1
ATOM 668 O O . LYS A 1 85 ? -1.419 -11.413 0.342 1.00 90.19 85 LYS A O 1
ATOM 673 N N . LYS A 1 86 ? -2.723 -12.517 1.778 1.00 92.94 86 LYS A N 1
ATOM 674 C CA . LYS A 1 86 ? -2.877 -11.379 2.698 1.00 92.94 86 LYS A CA 1
ATOM 675 C C . LYS A 1 86 ? -1.583 -11.132 3.481 1.00 92.94 86 LYS A C 1
ATOM 677 O O . LYS A 1 86 ? -1.321 -11.772 4.493 1.00 92.94 86 LYS A O 1
ATOM 682 N N . LEU A 1 87 ? -0.785 -10.168 3.028 1.00 94.38 87 LEU A N 1
ATOM 683 C CA . LEU A 1 87 ? 0.429 -9.729 3.722 1.00 94.38 87 LEU A CA 1
ATOM 684 C C . LEU A 1 87 ? 0.122 -8.914 4.989 1.00 94.38 87 LEU A C 1
ATOM 686 O O . LEU A 1 87 ? -0.846 -8.152 5.037 1.00 94.38 87 LEU A O 1
ATOM 690 N N . SER A 1 88 ? 0.988 -8.997 6.003 1.00 97.44 88 SER A N 1
ATOM 691 C CA . SER A 1 88 ? 0.931 -8.113 7.179 1.00 97.44 88 SER A CA 1
ATOM 692 C C . SER A 1 88 ? 1.199 -6.648 6.803 1.00 97.44 88 SER A C 1
ATOM 694 O O . SER A 1 88 ? 1.640 -6.354 5.686 1.00 97.44 88 SER A O 1
ATOM 696 N N . LYS A 1 89 ? 0.941 -5.708 7.730 1.00 97.69 89 LYS A N 1
ATOM 697 C CA . LYS A 1 89 ? 1.158 -4.279 7.456 1.00 97.69 89 LYS A CA 1
ATOM 698 C C . LYS A 1 89 ? 2.623 -3.976 7.126 1.00 97.69 89 LYS A C 1
ATOM 700 O O . LYS A 1 89 ? 2.941 -3.480 6.053 1.00 97.69 89 LYS A O 1
ATOM 705 N N . VAL A 1 90 ? 3.536 -4.380 7.999 1.00 98.31 90 VAL A N 1
ATOM 706 C CA . VAL A 1 90 ? 4.973 -4.166 7.775 1.00 98.31 90 VAL A CA 1
ATOM 707 C C . VAL A 1 90 ? 5.442 -4.830 6.479 1.00 98.31 90 VAL A C 1
ATOM 709 O O . VAL A 1 90 ? 6.146 -4.204 5.693 1.00 98.31 90 VAL A O 1
ATOM 712 N N . LYS A 1 91 ? 5.006 -6.068 6.211 1.00 97.25 91 LYS A N 1
ATOM 713 C CA . LYS A 1 91 ? 5.436 -6.795 5.012 1.00 97.25 91 LYS A CA 1
ATOM 714 C C . LYS A 1 91 ? 4.937 -6.144 3.723 1.00 97.25 91 LYS A C 1
ATOM 716 O O . LYS A 1 91 ? 5.713 -6.007 2.792 1.00 97.25 91 LYS A O 1
ATOM 721 N N . THR A 1 92 ? 3.687 -5.684 3.688 1.00 97.81 92 THR A N 1
ATOM 722 C CA . THR A 1 92 ? 3.148 -4.977 2.511 1.00 97.81 92 THR A CA 1
ATOM 723 C C . THR A 1 92 ? 3.935 -3.695 2.229 1.00 97.81 92 THR A C 1
ATOM 725 O O . THR A 1 92 ? 4.235 -3.421 1.075 1.00 97.81 92 THR A O 1
ATOM 728 N N . LEU A 1 93 ? 4.300 -2.929 3.267 1.00 98.56 93 LEU A N 1
ATOM 729 C CA . LEU A 1 93 ? 5.086 -1.703 3.091 1.00 98.56 93 LEU A CA 1
ATOM 730 C C . LEU A 1 93 ? 6.488 -2.000 2.545 1.00 98.56 93 LEU A C 1
ATOM 732 O O . LEU A 1 93 ? 6.920 -1.345 1.602 1.00 98.56 93 LEU A O 1
ATOM 736 N N . ARG A 1 94 ? 7.174 -3.011 3.095 1.00 98.38 94 ARG A N 1
ATOM 737 C CA . ARG A 1 94 ? 8.501 -3.430 2.613 1.00 98.38 94 ARG A CA 1
ATOM 738 C C . ARG A 1 94 ? 8.453 -3.888 1.155 1.00 98.38 94 ARG A C 1
ATOM 740 O O . ARG A 1 94 ? 9.180 -3.345 0.331 1.00 98.38 94 ARG A O 1
ATOM 747 N N . SER A 1 95 ? 7.529 -4.790 0.824 1.00 97.81 95 SER A N 1
ATOM 748 C CA . SER A 1 95 ? 7.383 -5.306 -0.541 1.00 97.81 95 SER A CA 1
ATOM 749 C C . SER A 1 95 ? 6.971 -4.226 -1.548 1.00 97.81 95 SER A C 1
ATOM 751 O O . SER A 1 95 ? 7.400 -4.276 -2.693 1.00 97.81 95 SER A O 1
ATOM 753 N N . ALA A 1 96 ? 6.193 -3.216 -1.143 1.00 98.50 96 ALA A N 1
ATOM 754 C CA . ALA A 1 96 ? 5.879 -2.081 -2.013 1.00 98.50 96 ALA A CA 1
ATOM 755 C C . ALA A 1 96 ? 7.128 -1.255 -2.366 1.00 98.50 96 ALA A C 1
ATOM 757 O O . ALA A 1 96 ? 7.314 -0.896 -3.525 1.00 98.50 96 ALA A O 1
ATOM 758 N N . ILE A 1 97 ? 7.996 -0.981 -1.385 1.00 98.62 97 ILE A N 1
ATOM 759 C CA . ILE A 1 97 ? 9.253 -0.247 -1.606 1.00 98.62 97 ILE A CA 1
ATOM 760 C C . ILE A 1 97 ? 10.177 -1.035 -2.539 1.00 98.62 97 ILE A C 1
ATOM 762 O O . ILE A 1 97 ? 10.724 -0.476 -3.487 1.00 98.62 97 ILE A O 1
ATOM 766 N N . GLU A 1 98 ? 10.338 -2.333 -2.282 1.00 98.25 98 GLU A N 1
ATOM 767 C CA . GLU A 1 98 ? 11.131 -3.233 -3.128 1.00 98.25 98 GLU A CA 1
ATOM 768 C C . GLU A 1 98 ? 10.591 -3.270 -4.559 1.00 98.25 98 GLU A C 1
ATOM 770 O O . GLU A 1 98 ? 11.365 -3.176 -5.509 1.00 98.25 98 GLU A O 1
ATOM 775 N N . TYR A 1 99 ? 9.268 -3.323 -4.722 1.00 98.31 99 TYR A N 1
ATOM 776 C CA . TYR A 1 99 ? 8.654 -3.360 -6.042 1.00 98.31 99 TYR A CA 1
ATOM 777 C C . TYR A 1 99 ? 8.854 -2.059 -6.825 1.00 98.31 99 TYR A C 1
ATOM 779 O O . TYR A 1 99 ? 9.194 -2.112 -8.003 1.00 98.31 99 TYR A O 1
ATOM 787 N N . ILE A 1 100 ? 8.737 -0.893 -6.179 1.00 98.56 100 ILE A N 1
ATOM 788 C CA . ILE A 1 100 ? 9.043 0.395 -6.824 1.00 98.56 100 ILE A CA 1
ATOM 789 C C . ILE A 1 100 ? 10.494 0.412 -7.322 1.00 98.56 100 ILE A C 1
ATOM 791 O O . ILE A 1 100 ? 10.734 0.751 -8.479 1.00 98.56 100 ILE A O 1
ATOM 795 N N . ARG A 1 101 ? 11.453 -0.005 -6.484 1.00 98.50 101 ARG A N 1
ATOM 796 C CA . ARG A 1 101 ? 12.876 -0.077 -6.865 1.00 98.50 101 ARG A CA 1
ATOM 797 C C . ARG A 1 101 ? 13.106 -1.025 -8.038 1.00 98.50 101 ARG A C 1
ATOM 799 O O . ARG A 1 101 ? 13.868 -0.707 -8.945 1.00 98.50 101 ARG A O 1
ATOM 806 N N . HIS A 1 102 ? 12.435 -2.174 -8.032 1.00 98.12 102 HIS A N 1
ATOM 807 C CA . HIS A 1 102 ? 12.516 -3.135 -9.124 1.00 98.12 102 HIS A CA 1
ATOM 808 C C . HIS A 1 102 ? 11.998 -2.543 -10.441 1.00 98.12 102 HIS A C 1
ATOM 810 O O . HIS A 1 102 ? 12.693 -2.609 -11.449 1.00 98.12 102 HIS A O 1
ATOM 816 N N . LEU A 1 103 ? 10.827 -1.898 -10.429 1.00 98.12 103 LEU A N 1
ATOM 817 C CA . LEU A 1 103 ? 10.271 -1.252 -11.621 1.00 98.12 103 LEU A CA 1
ATOM 818 C C . LEU A 1 103 ? 11.185 -0.137 -12.151 1.00 98.12 103 LEU A C 1
ATOM 820 O O . LEU A 1 103 ? 11.398 -0.046 -13.356 1.00 98.12 103 LEU A O 1
ATOM 824 N N . GLN A 1 104 ? 11.775 0.672 -11.266 1.00 98.25 104 GLN A N 1
ATOM 825 C CA . GLN A 1 104 ? 12.761 1.690 -11.651 1.00 98.25 104 GLN A CA 1
ATOM 826 C C . GLN A 1 104 ? 13.984 1.072 -12.341 1.00 98.25 104 GLN A C 1
ATOM 828 O O . GLN A 1 104 ? 14.444 1.593 -13.354 1.00 98.25 104 GLN A O 1
ATOM 833 N N . HIS A 1 105 ? 14.488 -0.051 -11.822 1.00 97.50 105 HIS A N 1
ATOM 834 C CA . HIS A 1 105 ? 15.607 -0.769 -12.429 1.00 97.50 105 HIS A CA 1
ATOM 835 C C . HIS A 1 105 ? 15.252 -1.316 -13.818 1.00 97.50 105 HIS A C 1
ATOM 837 O O . HIS A 1 105 ? 16.002 -1.093 -14.765 1.00 97.50 105 HIS A O 1
ATOM 843 N N . VAL A 1 106 ? 14.090 -1.963 -13.962 1.00 97.44 106 VAL A N 1
ATOM 844 C CA . VAL A 1 106 ? 13.619 -2.500 -15.251 1.00 97.44 106 VAL A CA 1
ATOM 845 C C . VAL A 1 106 ? 13.507 -1.396 -16.306 1.00 97.44 106 VAL A C 1
ATOM 847 O O . VAL A 1 106 ? 13.982 -1.573 -17.426 1.00 97.44 106 VAL A O 1
ATOM 850 N N . LEU A 1 107 ? 12.948 -0.236 -15.948 1.00 96.50 107 LEU A N 1
ATOM 851 C CA . LEU A 1 107 ? 12.837 0.907 -16.861 1.00 96.50 107 LEU A CA 1
ATOM 852 C C . LEU A 1 107 ? 14.207 1.474 -17.262 1.00 96.50 107 LEU A C 1
ATOM 854 O O . LEU A 1 107 ? 14.420 1.796 -18.427 1.00 96.50 107 LEU A O 1
ATOM 858 N N . ALA A 1 108 ? 15.155 1.563 -16.325 1.00 95.19 108 ALA A N 1
ATOM 859 C CA . ALA A 1 108 ? 16.506 2.034 -16.626 1.00 95.19 108 ALA A CA 1
ATOM 860 C C . ALA A 1 108 ? 17.249 1.096 -17.592 1.00 95.19 108 ALA A C 1
ATOM 862 O O . ALA A 1 108 ? 17.927 1.564 -18.505 1.00 95.19 108 ALA A O 1
ATOM 863 N N . MET A 1 109 ? 17.103 -0.221 -17.415 1.00 94.56 109 MET A N 1
ATOM 864 C CA . MET A 1 109 ? 17.693 -1.211 -18.323 1.00 94.56 109 MET A CA 1
ATOM 865 C C . MET A 1 109 ? 17.056 -1.152 -19.713 1.00 94.56 109 MET A C 1
ATOM 867 O O . MET A 1 109 ? 17.776 -1.152 -20.707 1.00 94.56 109 MET A O 1
ATOM 871 N N . ALA A 1 110 ? 15.728 -1.026 -19.792 1.00 92.19 110 ALA A N 1
ATOM 872 C CA . ALA A 1 110 ? 15.029 -0.888 -21.068 1.00 92.19 110 ALA A CA 1
ATOM 873 C C . ALA A 1 110 ? 15.515 0.340 -21.858 1.00 92.19 110 ALA A C 1
ATOM 875 O O . ALA A 1 110 ? 15.850 0.217 -23.034 1.00 92.19 110 ALA A O 1
ATOM 876 N N . ASN A 1 111 ? 15.649 1.493 -21.198 1.00 88.75 111 ASN A N 1
ATOM 877 C CA . ASN A 1 111 ? 16.149 2.711 -21.840 1.00 88.75 111 ASN A CA 1
ATOM 878 C C . ASN A 1 111 ? 17.618 2.584 -22.282 1.00 88.75 111 ASN A C 1
ATOM 880 O O . ASN A 1 111 ? 17.989 3.102 -23.333 1.00 88.75 111 ASN A O 1
ATOM 884 N N . LYS A 1 112 ? 18.459 1.882 -21.508 1.00 85.31 112 LYS A N 1
ATOM 885 C CA . LYS A 1 112 ? 19.859 1.629 -21.884 1.00 85.31 112 LYS A CA 1
ATOM 886 C C . LYS A 1 112 ? 19.948 0.810 -23.174 1.00 85.31 112 LYS A C 1
ATOM 888 O O . LYS A 1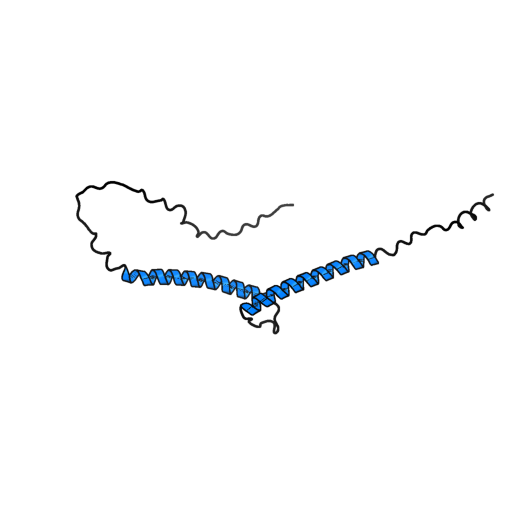 112 ? 20.689 1.184 -24.076 1.00 85.31 112 LYS A O 1
ATOM 893 N N . HIS A 1 113 ? 19.153 -0.252 -23.282 1.00 77.88 113 HIS A N 1
ATOM 894 C CA . HIS A 1 113 ? 19.130 -1.092 -24.479 1.00 77.88 113 HIS A CA 1
ATOM 895 C C . HIS A 1 113 ? 18.605 -0.361 -25.722 1.00 77.88 113 HIS A C 1
ATOM 897 O O . HIS A 1 113 ? 19.033 -0.676 -26.827 1.00 77.88 113 HIS A O 1
ATOM 903 N N . GLN A 1 114 ? 17.727 0.635 -25.566 1.00 71.50 114 GLN A N 1
ATOM 904 C CA . GLN A 1 114 ? 17.306 1.483 -26.688 1.00 71.50 114 GLN A CA 1
ATOM 905 C C . GLN A 1 114 ? 18.456 2.353 -27.216 1.00 71.50 114 GLN A C 1
ATOM 907 O O . GLN A 1 114 ? 18.649 2.428 -28.423 1.00 71.50 114 GLN A O 1
ATOM 912 N N . MET A 1 115 ? 19.268 2.936 -26.329 1.00 68.94 115 MET A N 1
ATOM 913 C CA . MET A 1 115 ? 20.429 3.743 -26.734 1.00 68.94 115 MET A CA 1
ATOM 914 C C . MET A 1 115 ? 21.539 2.889 -27.372 1.00 68.94 115 MET A C 1
ATOM 916 O O . MET A 1 115 ? 22.194 3.332 -28.311 1.00 68.94 115 MET A O 1
ATOM 920 N N . GLU A 1 116 ? 21.737 1.656 -26.891 1.00 64.00 116 GLU A N 1
ATOM 921 C CA . GLU A 1 116 ? 22.678 0.695 -27.491 1.00 64.00 116 GLU A CA 1
ATOM 922 C C . GLU A 1 116 ? 22.215 0.254 -28.892 1.00 64.00 116 GLU A C 1
ATOM 924 O O . GLU A 1 116 ? 23.016 0.232 -29.822 1.00 64.00 116 GLU A O 1
ATOM 929 N N . ALA A 1 117 ? 20.916 -0.006 -29.081 1.00 62.22 117 ALA A N 1
ATOM 930 C CA . ALA A 1 117 ? 20.362 -0.385 -30.383 1.00 62.22 117 ALA A CA 1
ATOM 931 C C . ALA A 1 117 ? 20.449 0.742 -31.432 1.00 62.22 117 ALA A C 1
ATOM 933 O O . ALA A 1 117 ? 20.637 0.467 -32.615 1.00 62.22 117 ALA A O 1
ATOM 934 N N . GLU A 1 118 ? 20.348 2.006 -31.015 1.00 57.91 118 GLU A N 1
ATOM 935 C CA . GLU A 1 118 ? 20.531 3.161 -31.905 1.00 57.91 118 GLU A CA 1
ATOM 936 C C . GLU A 1 118 ? 22.006 3.381 -32.287 1.00 57.91 118 GLU A C 1
ATOM 938 O O . GLU A 1 118 ? 22.291 3.782 -33.416 1.00 57.91 118 GLU A O 1
ATOM 943 N N . HIS A 1 119 ? 22.951 3.065 -31.394 1.00 56.72 119 HIS A N 1
ATOM 944 C CA . HIS A 1 119 ? 24.387 3.168 -31.676 1.00 56.72 119 HIS A CA 1
ATOM 945 C C . HIS A 1 119 ? 24.897 2.026 -32.573 1.00 56.72 119 HIS A C 1
ATOM 947 O O . HIS A 1 119 ? 25.816 2.233 -33.357 1.00 56.72 119 HIS A O 1
ATOM 953 N N . GLU A 1 120 ? 24.274 0.844 -32.513 1.00 52.91 120 GLU A N 1
ATOM 954 C CA . GLU A 1 120 ? 24.567 -0.285 -33.411 1.00 52.91 120 GLU A CA 1
ATOM 955 C C . GLU A 1 120 ? 23.906 -0.116 -34.799 1.00 52.91 120 GLU A C 1
ATOM 957 O O . GLU A 1 120 ? 24.430 -0.586 -35.809 1.00 52.91 120 GLU A O 1
ATOM 962 N N . ALA A 1 121 ? 22.763 0.582 -34.874 1.00 54.88 121 ALA A N 1
ATOM 963 C CA . ALA A 1 121 ? 22.083 0.914 -36.132 1.00 54.88 121 ALA A CA 1
ATOM 964 C C . ALA A 1 121 ? 22.739 2.090 -36.881 1.00 54.88 121 ALA A C 1
ATOM 966 O O . ALA A 1 121 ? 22.637 2.184 -38.108 1.00 54.88 121 ALA A O 1
ATOM 967 N N . ALA A 1 122 ? 23.451 2.966 -36.167 1.00 54.75 122 ALA A N 1
ATOM 968 C CA . ALA A 1 122 ? 24.426 3.876 -36.751 1.00 54.75 122 ALA A CA 1
ATOM 969 C C . ALA A 1 122 ? 25.697 3.075 -37.079 1.00 54.75 122 ALA A C 1
ATOM 971 O O . ALA A 1 122 ? 26.671 3.092 -36.332 1.00 54.75 122 ALA A O 1
ATOM 972 N N . GLY A 1 123 ? 25.653 2.315 -38.180 1.00 52.75 123 GLY A N 1
ATOM 973 C CA . GLY A 1 123 ? 26.773 1.487 -38.633 1.00 52.75 123 GLY A CA 1
ATOM 974 C C . GLY A 1 123 ? 28.101 2.258 -38.631 1.00 52.75 123 GLY A C 1
ATOM 975 O O . GLY A 1 123 ? 28.088 3.486 -38.755 1.00 52.75 123 GLY A O 1
ATOM 976 N N . PRO A 1 124 ? 29.255 1.574 -38.491 1.00 58.34 124 PRO A N 1
ATOM 977 C CA . PRO A 1 124 ? 30.543 2.239 -38.363 1.00 58.34 124 PRO A CA 1
ATOM 978 C C . PRO A 1 124 ? 30.729 3.190 -39.541 1.00 58.34 124 PRO A C 1
ATOM 980 O O . PRO A 1 124 ? 30.894 2.756 -40.681 1.00 58.34 124 PRO A O 1
ATOM 983 N N . GLN A 1 125 ? 30.679 4.496 -39.268 1.00 57.06 125 GLN A N 1
ATOM 984 C CA . GLN A 1 125 ? 31.021 5.510 -40.246 1.00 57.06 125 GLN A CA 1
ATOM 985 C C . GLN A 1 125 ? 32.524 5.397 -40.471 1.00 57.06 125 GLN A C 1
ATOM 987 O O . GLN A 1 125 ? 33.332 6.067 -39.830 1.00 57.06 125 GLN A O 1
ATOM 992 N N . THR A 1 126 ? 32.907 4.491 -41.369 1.00 57.91 126 THR A N 1
ATOM 993 C CA . THR A 1 126 ? 34.242 4.441 -41.934 1.00 57.91 126 THR A CA 1
ATOM 994 C C . THR A 1 126 ? 34.414 5.747 -42.689 1.00 57.91 126 THR A C 1
ATOM 996 O O . THR A 1 126 ? 33.996 5.874 -43.840 1.00 57.91 126 THR A O 1
ATOM 999 N N . GLN A 1 127 ? 34.988 6.755 -42.032 1.00 49.72 127 GLN A N 1
ATOM 1000 C CA . GLN A 1 127 ? 35.658 7.816 -42.759 1.00 49.72 127 GLN A CA 1
ATOM 1001 C C . GLN A 1 127 ? 36.747 7.131 -43.582 1.00 49.72 127 GLN A C 1
ATOM 1003 O O . GLN A 1 127 ? 37.789 6.731 -43.062 1.00 49.72 127 GLN A O 1
ATOM 1008 N N . SER A 1 128 ? 36.452 6.928 -44.866 1.00 55.84 128 SER A N 1
ATOM 1009 C CA . SER A 1 128 ? 37.433 6.535 -45.861 1.00 55.84 128 SER A CA 1
ATOM 1010 C C . SER A 1 128 ? 38.424 7.686 -45.961 1.00 55.84 128 SER A C 1
ATOM 1012 O O . SER A 1 128 ? 38.179 8.685 -46.640 1.00 55.84 128 SER A O 1
ATOM 1014 N N . TRP A 1 129 ? 39.529 7.585 -45.235 1.00 54.66 129 TRP A N 1
ATOM 1015 C CA . TRP A 1 129 ? 40.693 8.393 -45.534 1.00 54.66 129 TRP A CA 1
ATOM 1016 C C . TRP A 1 129 ? 41.142 7.948 -46.927 1.00 54.66 129 TRP A C 1
ATOM 1018 O O . TRP A 1 129 ? 41.568 6.813 -47.133 1.00 54.66 129 TRP A O 1
ATOM 1028 N N . ILE A 1 130 ? 40.946 8.817 -47.917 1.00 59.75 130 ILE A N 1
ATOM 1029 C CA . ILE A 1 130 ? 41.573 8.642 -49.222 1.00 59.75 130 ILE A CA 1
ATOM 1030 C C . ILE A 1 130 ? 43.070 8.560 -48.942 1.00 59.75 130 ILE A C 1
ATOM 1032 O O . ILE A 1 130 ? 43.662 9.478 -48.369 1.00 59.75 130 ILE A O 1
ATOM 1036 N N . THR A 1 131 ? 43.668 7.422 -49.272 1.00 64.81 131 THR A N 1
ATOM 1037 C CA . THR A 1 131 ? 45.110 7.246 -49.143 1.00 64.81 131 THR A CA 1
ATOM 1038 C C . THR A 1 131 ? 45.782 8.078 -50.237 1.00 64.81 131 THR A C 1
ATOM 1040 O O . THR A 1 131 ? 45.237 8.228 -51.332 1.00 64.81 131 THR A O 1
ATOM 1043 N N . ALA A 1 132 ? 46.976 8.610 -49.976 1.00 53.59 132 ALA A N 1
ATOM 1044 C CA . ALA A 1 132 ? 47.712 9.487 -50.895 1.00 53.59 132 ALA A CA 1
ATOM 1045 C C . ALA A 1 132 ? 48.060 8.862 -52.272 1.00 53.59 132 ALA A C 1
ATOM 1047 O O . ALA A 1 132 ? 48.688 9.519 -53.099 1.00 53.59 132 ALA A O 1
ATOM 1048 N N . SER A 1 133 ? 47.653 7.617 -52.540 1.00 56.06 133 SER A N 1
ATOM 1049 C CA . SER A 1 133 ? 47.911 6.913 -53.796 1.00 56.06 133 SER A CA 1
ATOM 1050 C C . SER A 1 133 ? 46.835 7.106 -54.879 1.00 56.06 133 SER A C 1
ATOM 1052 O O . SER A 1 133 ? 47.110 6.811 -56.041 1.00 56.06 133 SER A O 1
ATOM 1054 N N . ASP A 1 134 ? 45.647 7.633 -54.560 1.00 56.78 134 ASP A N 1
ATOM 1055 C CA . ASP A 1 134 ? 44.549 7.765 -55.542 1.00 56.78 134 ASP A CA 1
ATOM 1056 C C . ASP A 1 134 ? 44.646 9.012 -56.447 1.00 56.78 134 ASP A C 1
ATOM 1058 O O . ASP A 1 134 ? 43.854 9.179 -57.375 1.00 56.78 134 ASP A O 1
ATOM 1062 N N . PHE A 1 135 ? 45.641 9.881 -56.235 1.00 49.91 135 PHE A N 1
ATOM 1063 C CA . PHE A 1 135 ? 45.841 11.088 -57.051 1.00 49.91 135 PHE A CA 1
ATOM 1064 C C . PHE A 1 135 ? 46.623 10.833 -58.357 1.00 49.91 135 PHE A C 1
ATOM 1066 O O . PHE A 1 135 ? 46.504 11.606 -59.304 1.00 49.91 135 PHE A O 1
ATOM 1073 N N . VAL A 1 136 ? 47.391 9.741 -58.461 1.00 57.72 136 VAL A N 1
ATOM 1074 C CA . VAL A 1 136 ? 48.346 9.554 -59.578 1.00 57.72 136 VAL A CA 1
ATOM 1075 C C . VAL A 1 136 ? 47.751 8.820 -60.794 1.00 57.72 136 VAL A C 1
ATOM 1077 O O . VAL A 1 136 ? 48.374 8.786 -61.848 1.00 57.72 136 VAL A O 1
ATOM 1080 N N . SER A 1 137 ? 46.520 8.302 -60.726 1.00 53.00 137 SER A N 1
ATOM 1081 C CA . SER A 1 137 ? 45.954 7.488 -61.825 1.00 53.00 137 SER A CA 1
ATOM 1082 C C . SER A 1 137 ? 44.886 8.175 -62.695 1.00 53.00 137 SER A C 1
ATOM 1084 O O . SER A 1 137 ? 44.226 7.497 -63.476 1.00 53.00 137 SER A O 1
ATOM 1086 N N . LYS A 1 138 ? 44.687 9.502 -62.607 1.00 55.09 138 LYS A N 1
ATOM 1087 C CA . LYS A 1 138 ? 43.634 10.215 -63.376 1.00 55.09 138 LYS A CA 1
ATOM 1088 C C . LYS A 1 138 ? 44.111 11.283 -64.373 1.00 55.09 138 LYS A C 1
ATOM 1090 O O . LYS A 1 138 ? 43.321 12.141 -64.750 1.00 55.09 138 LYS A O 1
ATOM 1095 N N . THR A 1 139 ? 45.350 11.224 -64.865 1.00 53.94 139 THR A N 1
ATOM 1096 C CA . THR A 1 139 ? 45.816 12.135 -65.941 1.00 53.94 139 THR A CA 1
ATOM 1097 C C . THR A 1 139 ? 46.502 11.450 -67.122 1.00 53.94 139 THR A C 1
ATOM 1099 O O . THR A 1 139 ? 47.174 12.105 -67.912 1.00 53.94 139 THR A O 1
ATOM 1102 N N . ILE A 1 140 ? 46.283 10.149 -67.315 1.00 53.25 140 ILE A N 1
ATOM 1103 C CA . ILE A 1 140 ? 46.576 9.493 -68.593 1.00 53.25 140 ILE A CA 1
ATOM 1104 C C . ILE A 1 140 ? 45.263 8.888 -69.076 1.00 53.25 140 ILE A C 1
ATOM 1106 O O . ILE A 1 140 ? 44.681 8.063 -68.378 1.00 53.25 140 ILE A O 1
ATOM 1110 N N . THR A 1 141 ? 44.816 9.291 -70.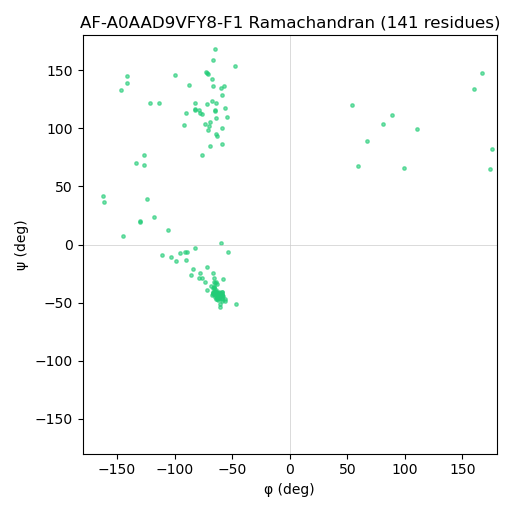266 1.00 51.62 141 THR A N 1
ATOM 1111 C CA . THR A 1 141 ? 43.548 8.925 -70.939 1.00 51.62 141 THR A CA 1
ATOM 1112 C C . THR A 1 141 ? 42.433 9.965 -70.808 1.00 51.62 141 THR A C 1
ATOM 1114 O O . THR A 1 141 ? 41.370 9.709 -70.256 1.00 51.62 141 THR A O 1
ATOM 1117 N N . THR A 1 142 ? 42.627 11.142 -71.397 1.00 46.16 142 THR A N 1
ATOM 1118 C CA . THR A 1 142 ? 41.643 11.697 -72.342 1.00 46.16 142 THR A CA 1
ATOM 1119 C C . THR A 1 142 ? 42.432 12.488 -73.387 1.00 46.16 142 THR A C 1
ATOM 1121 O O . THR A 1 142 ? 43.390 13.170 -73.032 1.00 46.16 142 THR A O 1
ATOM 1124 N N . LEU A 1 143 ? 42.080 12.239 -74.647 1.00 44.97 143 LEU A N 1
ATOM 1125 C CA . LEU A 1 143 ? 42.687 12.699 -75.899 1.00 44.97 143 LEU A CA 1
ATOM 1126 C C . LEU A 1 143 ? 42.971 14.205 -75.967 1.00 44.97 143 LEU A C 1
ATOM 1128 O O . LEU A 1 143 ? 42.152 14.976 -75.419 1.00 44.97 143 LEU A O 1
#